Protein AF-A0A0N4XQH0-F1 (afdb_monomer_lite)

Foldseek 3Di:
DVVLVPADQPDKDKDKDPFFADPVGDQPCPDPRNHDIDIDIDGNNDDFFDAPPDDDPLQVQLQVCVVVVHQRDLPRPHAHRLRRDDPVCSVVSRVSNVVSNVNSLVVVCVVPVVDDPVVVVVPPPPDPPPPPD

Organism: Nippostrongylus brasiliensis (NCBI:txid27835)

Sequence (133 aa):
METASKLLPNELLVVMGDHGMTSTGDHGGDSDDETHAGILVYSPGQLLPSLPSELRQIDLVPTLSLLLGLPIPFSNLGVVIEALFPQKLVEQAIALNYEQVRRFANSYAAANPSFEISEIILHDTTVPAEQLA

InterPro domains:
  IPR017850 Alkaline-phosphatase-like, core domain superfamily [G3DSA:3.40.720.10] (3-101)
  IPR017850 Alkaline-phosphatase-like, core domain superfamily [SSF53649] (5-83)
  IPR039524 GPI ethanolamine phosphate transferase 3 [PTHR23071] (3-113)

Structure (mmCIF, N/CA/C/O backbone):
data_AF-A0A0N4XQH0-F1
#
_entry.id   AF-A0A0N4XQH0-F1
#
loop_
_atom_site.group_PDB
_atom_site.id
_atom_site.type_symbol
_atom_site.label_atom_id
_atom_site.label_alt_id
_atom_site.label_comp_id
_atom_site.label_asym_id
_atom_site.label_entity_id
_atom_site.label_seq_id
_atom_site.pdbx_PDB_ins_code
_atom_site.Cartn_x
_atom_site.Cartn_y
_atom_site.Cartn_z
_atom_site.occupancy
_atom_site.B_iso_or_equiv
_atom_site.auth_seq_id
_atom_site.auth_comp_id
_atom_site.auth_asym_id
_atom_site.auth_atom_id
_atom_site.pdbx_PDB_model_num
ATOM 1 N N . MET A 1 1 ? -24.248 7.188 4.638 1.00 54.72 1 MET A N 1
ATOM 2 C CA . MET A 1 1 ? -24.083 6.730 6.039 1.00 54.72 1 MET A CA 1
ATOM 3 C C . MET A 1 1 ? -24.459 5.265 6.241 1.00 54.72 1 MET A C 1
ATOM 5 O O . MET A 1 1 ? -23.807 4.621 7.047 1.00 54.72 1 MET A O 1
ATOM 9 N N . GLU A 1 2 ? -25.428 4.712 5.502 1.00 68.00 2 GLU A N 1
ATOM 10 C CA . GLU A 1 2 ? -25.878 3.317 5.673 1.00 68.00 2 GLU A CA 1
ATOM 11 C C . GLU A 1 2 ? -24.776 2.252 5.474 1.00 68.00 2 GLU A C 1
ATOM 13 O O . GLU A 1 2 ? -24.746 1.254 6.191 1.00 68.00 2 GLU A O 1
ATOM 18 N N . THR A 1 3 ? -23.834 2.473 4.550 1.00 68.56 3 THR A N 1
ATOM 19 C CA . THR A 1 3 ? -22.719 1.542 4.298 1.00 68.56 3 THR A CA 1
ATOM 20 C C . THR A 1 3 ? -21.746 1.470 5.475 1.00 68.56 3 THR A C 1
ATOM 22 O O . THR A 1 3 ? -21.373 0.380 5.889 1.00 68.56 3 THR A O 1
ATOM 25 N N . ALA A 1 4 ? -21.391 2.613 6.072 1.00 70.44 4 ALA A N 1
ATOM 26 C CA . ALA A 1 4 ? -20.469 2.657 7.208 1.00 70.44 4 ALA A CA 1
ATOM 27 C C . ALA A 1 4 ? -21.063 1.991 8.461 1.00 70.44 4 ALA A C 1
ATOM 29 O O . ALA A 1 4 ? -20.349 1.316 9.191 1.00 70.44 4 ALA A O 1
ATOM 30 N N . SER A 1 5 ? -22.380 2.110 8.674 1.00 75.75 5 SER A N 1
ATOM 31 C CA . SER A 1 5 ? -23.079 1.459 9.794 1.00 75.75 5 SER A CA 1
ATOM 32 C C . SER A 1 5 ? -23.220 -0.061 9.660 1.00 75.75 5 SER A C 1
ATOM 34 O O . SER A 1 5 ? -23.622 -0.710 10.620 1.00 75.75 5 SER A O 1
ATOM 36 N N . LYS A 1 6 ? -22.929 -0.626 8.481 1.00 88.81 6 LYS A N 1
ATOM 37 C CA . LYS A 1 6 ? -22.954 -2.077 8.239 1.00 88.81 6 LYS A CA 1
ATOM 38 C C . LYS A 1 6 ? -21.583 -2.736 8.408 1.00 88.81 6 LYS A C 1
ATOM 40 O O . LYS A 1 6 ? -21.531 -3.961 8.407 1.00 88.81 6 LYS A O 1
ATOM 45 N N . LEU A 1 7 ? -20.511 -1.952 8.549 1.00 91.12 7 LEU A N 1
ATOM 46 C CA . LEU A 1 7 ? -19.163 -2.484 8.721 1.00 91.12 7 LEU A CA 1
ATOM 47 C C . LEU A 1 7 ? -18.995 -3.118 10.104 1.00 91.12 7 LEU A C 1
ATOM 49 O O . LEU A 1 7 ? -19.411 -2.555 11.121 1.00 91.12 7 LEU A O 1
ATOM 53 N N . LEU A 1 8 ? -18.350 -4.279 10.142 1.00 93.44 8 LEU A N 1
ATOM 54 C CA . LEU A 1 8 ? -17.974 -4.950 11.380 1.00 93.44 8 LEU A CA 1
ATOM 55 C C . LEU A 1 8 ? -16.756 -4.258 12.024 1.00 93.44 8 LEU A C 1
ATOM 57 O O . LEU A 1 8 ? -15.953 -3.632 11.329 1.00 93.44 8 LEU A O 1
ATOM 61 N N . PRO A 1 9 ? -16.556 -4.384 13.351 1.00 91.56 9 PRO A N 1
ATOM 62 C CA . PRO A 1 9 ? -15.438 -3.737 14.043 1.00 91.56 9 PRO A CA 1
ATOM 63 C C . PRO A 1 9 ? -14.046 -4.098 13.501 1.00 91.56 9 PRO A C 1
ATOM 65 O O . PRO A 1 9 ? -13.117 -3.312 13.647 1.00 91.56 9 PRO A O 1
ATOM 68 N N . ASN A 1 10 ? -13.897 -5.276 12.894 1.00 89.06 10 ASN A N 1
ATOM 69 C CA . ASN A 1 10 ? -12.652 -5.788 12.322 1.00 89.06 10 ASN A CA 1
ATOM 70 C C . ASN A 1 10 ? -12.551 -5.601 10.798 1.00 89.06 10 ASN A C 1
ATOM 72 O O . ASN A 1 10 ? -11.683 -6.208 10.172 1.00 89.06 10 ASN A O 1
ATOM 76 N N . GLU A 1 11 ? -13.436 -4.810 10.194 1.00 90.50 11 GLU A N 1
ATOM 77 C CA . GLU A 1 11 ? -13.379 -4.487 8.771 1.00 90.50 11 GLU A CA 1
ATOM 78 C C . GLU A 1 11 ? -12.653 -3.160 8.527 1.00 90.50 11 GLU A C 1
ATOM 80 O O . GLU A 1 11 ? -12.673 -2.234 9.347 1.00 90.50 11 GLU A O 1
ATOM 85 N N . LEU A 1 12 ? -12.009 -3.081 7.363 1.00 87.75 12 LEU A N 1
ATOM 86 C CA . LEU A 1 12 ? -11.333 -1.898 6.851 1.00 87.75 12 LEU A CA 1
ATOM 87 C C . LEU A 1 12 ? -12.022 -1.476 5.553 1.00 87.75 12 LEU A C 1
ATOM 89 O O . LEU A 1 12 ? -12.081 -2.251 4.599 1.00 87.75 12 LEU A O 1
ATOM 93 N N . LEU A 1 13 ? -12.517 -0.243 5.510 1.00 90.31 13 LEU A N 1
ATOM 94 C CA . LEU A 1 13 ? -12.986 0.401 4.294 1.00 90.31 13 LEU A CA 1
ATOM 95 C C . LEU A 1 13 ? -11.875 1.294 3.747 1.00 90.31 13 LEU A C 1
ATOM 97 O O . LEU A 1 13 ? -11.406 2.201 4.434 1.00 90.31 13 LEU A O 1
ATOM 101 N N . VAL A 1 14 ? -11.509 1.060 2.491 1.00 89.31 14 VAL A N 1
ATOM 102 C CA . VAL A 1 14 ? -10.607 1.920 1.725 1.00 89.31 14 VAL A CA 1
ATOM 103 C C . VAL A 1 14 ? -11.381 2.449 0.525 1.00 89.31 14 VAL A C 1
ATOM 105 O O . VAL A 1 14 ? -11.924 1.670 -0.254 1.00 89.31 14 VAL A O 1
ATOM 108 N N . VAL A 1 15 ? -11.448 3.771 0.391 1.00 92.31 15 VAL A N 1
ATOM 109 C CA . VAL A 1 15 ? -11.980 4.457 -0.791 1.00 92.31 15 VAL A CA 1
ATOM 110 C C . VAL A 1 15 ? -10.856 5.310 -1.349 1.00 92.31 15 VAL A C 1
ATOM 112 O O . VAL A 1 15 ? -10.290 6.120 -0.622 1.00 92.31 15 VAL A O 1
ATOM 115 N N . MET A 1 16 ? -10.519 5.130 -2.619 1.00 93.81 16 MET A N 1
ATOM 116 C CA . MET A 1 16 ? -9.457 5.888 -3.272 1.00 93.81 16 MET A CA 1
ATOM 117 C C . MET A 1 16 ? -9.845 6.243 -4.702 1.00 93.81 16 MET A C 1
ATOM 119 O O . MET A 1 16 ? -10.622 5.514 -5.323 1.00 93.81 16 MET A O 1
ATOM 123 N N . GLY A 1 17 ? -9.306 7.353 -5.199 1.00 94.00 17 GLY A N 1
ATOM 124 C CA . GLY A 1 17 ? -9.278 7.641 -6.629 1.00 94.00 17 GLY A CA 1
ATOM 125 C C . GLY A 1 17 ? -8.151 6.873 -7.318 1.00 94.00 17 GLY A C 1
ATOM 126 O O . GLY A 1 17 ? -7.140 6.549 -6.696 1.00 94.00 17 GLY A O 1
ATOM 127 N N . ASP A 1 18 ? -8.340 6.581 -8.595 1.00 92.25 18 ASP A N 1
ATOM 128 C CA . ASP A 1 18 ? -7.328 6.026 -9.492 1.00 92.25 18 ASP A CA 1
ATOM 129 C C . ASP A 1 18 ? -6.394 7.113 -10.040 1.00 92.25 18 ASP A C 1
ATOM 131 O O . ASP A 1 18 ? -5.188 6.893 -10.130 1.00 92.25 18 ASP A O 1
ATOM 135 N N . HIS A 1 19 ? -6.917 8.302 -10.335 1.00 93.81 19 HIS A N 1
ATOM 136 C CA . HIS A 1 19 ? -6.132 9.475 -10.718 1.00 93.81 19 HIS A CA 1
ATOM 137 C C . HIS A 1 19 ? -6.819 10.790 -10.311 1.00 93.81 19 HIS A C 1
ATOM 139 O O . HIS A 1 19 ? -7.956 10.803 -9.828 1.00 93.81 19 HIS A O 1
ATOM 145 N N . GLY A 1 20 ? -6.091 11.896 -10.466 1.00 92.75 20 GLY A N 1
ATOM 146 C CA . GLY A 1 20 ? -6.611 13.250 -10.313 1.00 92.75 20 GLY A CA 1
ATOM 147 C C . GLY A 1 20 ? -7.257 13.771 -11.599 1.00 92.75 20 GLY A C 1
ATOM 148 O O . GLY A 1 20 ? -7.338 13.073 -12.610 1.00 92.75 20 GLY A O 1
ATOM 149 N N . MET A 1 21 ? -7.744 15.006 -11.570 1.00 95.06 21 MET A N 1
ATOM 150 C CA . MET A 1 21 ? -8.277 15.694 -12.741 1.00 95.06 21 MET A CA 1
ATOM 151 C C . MET A 1 21 ? -8.206 17.208 -12.529 1.00 95.06 21 MET A C 1
ATOM 153 O O . MET A 1 21 ? -8.569 17.707 -11.461 1.00 95.06 21 MET A O 1
ATOM 157 N N . THR A 1 22 ? -7.814 17.957 -13.558 1.00 93.88 22 THR A N 1
ATOM 158 C CA . THR A 1 22 ? -7.860 19.424 -13.518 1.00 93.88 22 THR A CA 1
ATOM 159 C C . THR A 1 22 ? -9.297 19.936 -13.405 1.00 93.88 22 THR A C 1
ATOM 161 O O . THR A 1 22 ? -10.267 19.260 -13.760 1.00 93.88 22 THR A O 1
ATOM 164 N N . SER A 1 23 ? -9.460 21.195 -12.986 1.00 92.81 23 SER A N 1
ATOM 165 C 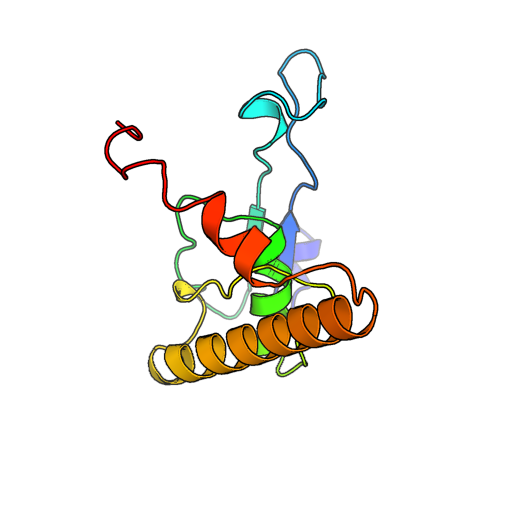CA . SER A 1 23 ? -10.783 21.845 -12.922 1.00 92.81 23 SER A CA 1
ATOM 166 C C . SER A 1 23 ? -11.536 21.895 -14.263 1.00 92.81 23 SER A C 1
ATOM 168 O O . SER A 1 23 ? -12.762 22.013 -14.272 1.00 92.81 23 SER A O 1
ATOM 170 N N . THR A 1 24 ? -10.827 21.784 -15.392 1.00 94.31 24 THR A N 1
ATOM 171 C CA . THR A 1 24 ? -11.410 21.739 -16.741 1.00 94.31 24 THR A CA 1
ATOM 172 C C . THR A 1 24 ? -11.673 20.322 -17.250 1.00 94.31 24 THR A C 1
ATOM 174 O O . THR A 1 24 ? -12.236 20.176 -18.333 1.00 94.31 24 THR A O 1
ATOM 177 N N . GLY A 1 25 ? -11.312 19.290 -16.483 1.00 91.00 25 GLY A N 1
ATOM 178 C CA . GLY A 1 25 ? -11.583 17.890 -16.810 1.00 91.00 25 GLY A CA 1
ATOM 179 C C . GLY A 1 25 ? -10.412 17.113 -17.422 1.00 91.00 25 GLY A C 1
ATOM 180 O O . GLY A 1 25 ? -10.602 15.974 -17.851 1.00 91.00 25 GLY A O 1
ATOM 181 N N . ASP A 1 26 ? -9.224 17.712 -17.495 1.00 92.38 26 ASP A N 1
ATOM 182 C CA . ASP A 1 26 ? -8.029 17.050 -18.035 1.00 92.38 26 ASP A CA 1
ATOM 183 C C . ASP A 1 26 ? -7.422 16.073 -17.021 1.00 92.38 26 ASP A C 1
ATOM 185 O O . ASP A 1 26 ? -7.566 16.283 -15.818 1.00 92.38 26 ASP A O 1
ATOM 189 N N . HIS A 1 27 ? -6.808 14.998 -17.504 1.00 88.62 27 HIS A N 1
ATOM 190 C CA . HIS A 1 27 ? -6.259 13.904 -16.690 1.00 88.62 27 HIS A CA 1
ATOM 191 C C . HIS A 1 27 ? -5.127 13.162 -17.425 1.00 88.62 27 HIS A C 1
ATOM 193 O O . HIS A 1 27 ? -4.993 11.942 -17.327 1.00 88.62 27 HIS A O 1
ATOM 199 N N . GLY A 1 28 ? -4.319 13.899 -18.191 1.00 90.50 28 GLY A N 1
ATOM 200 C CA . GLY A 1 28 ? -3.147 13.398 -18.912 1.00 90.50 28 GLY A CA 1
ATOM 201 C C . GLY A 1 28 ? -1.974 13.015 -18.004 1.00 90.50 28 GLY A C 1
ATOM 202 O O . GLY A 1 28 ? -1.093 12.275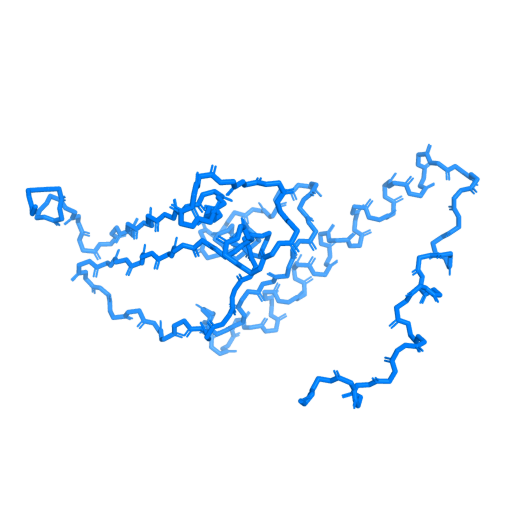 -18.438 1.00 90.50 28 GLY A O 1
ATOM 203 N N . GLY A 1 29 ? -1.997 13.456 -16.741 1.00 87.25 29 GLY A N 1
ATOM 204 C CA . GLY A 1 29 ? -0.997 13.111 -15.725 1.00 87.25 29 GLY A CA 1
ATOM 205 C C . GLY A 1 29 ? 0.225 14.031 -15.702 1.00 87.25 29 GLY A C 1
ATOM 206 O O . GLY A 1 29 ? 1.236 13.666 -15.108 1.00 87.25 29 GLY A O 1
ATOM 207 N N . ASP A 1 30 ? 0.135 15.206 -16.328 1.00 88.00 30 ASP A N 1
ATOM 208 C CA . ASP A 1 30 ? 1.249 16.154 -16.438 1.00 88.00 30 ASP A CA 1
ATOM 209 C C . ASP A 1 30 ? 1.319 17.125 -15.247 1.00 88.00 30 ASP A C 1
ATOM 211 O O . ASP A 1 30 ? 2.366 17.726 -14.998 1.00 88.00 30 ASP A O 1
ATOM 215 N N . SER A 1 31 ? 0.224 17.290 -14.501 1.00 91.19 31 SER A N 1
ATOM 216 C CA . SER A 1 31 ? 0.137 18.208 -13.362 1.00 91.19 31 SER A CA 1
ATOM 217 C C . SER A 1 31 ? -0.198 17.517 -12.037 1.00 91.19 31 SER A C 1
ATOM 219 O O . SER A 1 31 ? -0.696 16.387 -11.993 1.00 91.19 31 SER A O 1
ATOM 221 N N . ASP A 1 32 ? 0.043 18.225 -10.931 1.00 90.69 32 ASP A N 1
ATOM 222 C CA . ASP A 1 32 ? -0.313 17.762 -9.585 1.00 90.69 32 ASP A CA 1
ATOM 223 C C . ASP A 1 32 ? -1.810 17.463 -9.470 1.00 90.69 32 ASP A C 1
ATOM 225 O O . ASP A 1 32 ? -2.177 16.419 -8.936 1.00 90.69 32 ASP A O 1
ATOM 229 N N . ASP A 1 33 ? -2.662 18.321 -10.041 1.00 90.62 33 ASP A N 1
ATOM 230 C CA . ASP A 1 33 ? -4.118 18.137 -10.062 1.00 90.62 33 ASP A CA 1
ATOM 231 C C . ASP A 1 33 ? -4.532 16.834 -10.765 1.00 90.62 33 ASP A C 1
ATOM 233 O O . ASP A 1 33 ? -5.565 16.265 -10.427 1.00 90.62 33 ASP A O 1
ATOM 237 N N . GLU A 1 34 ? -3.746 16.353 -11.733 1.00 91.94 34 GLU A N 1
ATOM 238 C CA . GLU A 1 34 ? -4.022 15.145 -12.525 1.00 91.94 34 GLU A CA 1
ATOM 239 C C . GLU A 1 34 ? -3.413 13.875 -11.920 1.00 91.94 34 GLU A C 1
ATOM 241 O O . GLU A 1 34 ? -3.919 12.774 -12.137 1.00 91.94 34 GLU A O 1
ATOM 246 N N . THR A 1 35 ? -2.336 14.011 -11.149 1.00 91.44 35 THR A N 1
ATOM 247 C CA . THR A 1 35 ? -1.608 12.883 -10.548 1.00 91.44 35 THR A CA 1
ATOM 248 C C . THR A 1 35 ? -2.020 12.611 -9.101 1.00 91.44 35 THR A C 1
ATOM 250 O O . THR A 1 35 ? -1.950 11.464 -8.648 1.00 91.44 35 THR A O 1
ATOM 253 N N . HIS A 1 36 ? -2.509 13.621 -8.377 1.00 93.06 36 HIS A N 1
ATOM 254 C CA . HIS A 1 36 ? -2.979 13.469 -7.005 1.00 93.06 36 HIS A CA 1
ATOM 255 C C . HIS A 1 36 ? -4.429 12.994 -6.959 1.00 93.06 36 HIS A C 1
ATOM 257 O O . HIS A 1 36 ? -5.349 13.633 -7.465 1.00 93.06 36 HIS A O 1
ATOM 263 N N . ALA A 1 37 ? -4.640 11.883 -6.260 1.00 93.25 37 ALA A N 1
ATOM 264 C CA . ALA A 1 37 ? -5.957 11.332 -5.989 1.00 93.25 37 ALA A CA 1
ATOM 265 C C . ALA A 1 37 ? -6.227 11.296 -4.481 1.00 93.25 37 ALA A C 1
ATOM 267 O O . ALA A 1 37 ? -5.320 11.154 -3.659 1.00 93.25 37 ALA A O 1
ATOM 268 N N . GLY A 1 38 ? -7.501 11.403 -4.107 1.00 91.56 38 GLY A N 1
ATOM 269 C CA . GLY A 1 38 ? -7.917 11.299 -2.712 1.00 91.56 38 GLY A CA 1
ATOM 270 C C . GLY A 1 38 ? -7.898 9.856 -2.206 1.00 91.56 38 GLY A C 1
ATOM 271 O O . GLY A 1 38 ? -8.228 8.926 -2.944 1.00 91.56 38 GLY A O 1
ATOM 272 N N . ILE A 1 39 ? -7.591 9.683 -0.919 1.00 91.81 39 ILE A N 1
ATOM 273 C CA . ILE A 1 39 ? -7.747 8.422 -0.190 1.00 91.81 39 ILE A CA 1
ATOM 274 C C . ILE A 1 39 ? -8.492 8.656 1.128 1.00 91.81 39 ILE A C 1
ATOM 276 O O . ILE A 1 39 ? -8.230 9.608 1.861 1.00 91.81 39 ILE A O 1
ATOM 280 N N . LEU A 1 40 ? -9.424 7.761 1.437 1.00 90.44 40 LEU A N 1
ATOM 281 C CA . LEU A 1 40 ? -10.141 7.677 2.700 1.00 90.44 40 LEU A CA 1
ATOM 282 C C . LEU A 1 40 ? -9.988 6.260 3.243 1.00 90.44 40 LEU A C 1
ATOM 284 O O . LEU A 1 40 ? -10.341 5.285 2.577 1.00 90.44 40 LEU A O 1
ATOM 288 N N . VAL A 1 41 ? -9.513 6.159 4.480 1.00 88.88 41 VAL A N 1
ATOM 289 C CA . VAL A 1 41 ? -9.379 4.889 5.191 1.00 88.88 41 VAL A CA 1
ATOM 290 C C . VAL A 1 41 ? -10.191 4.958 6.476 1.00 88.88 41 VAL A C 1
ATOM 292 O O . VAL A 1 41 ? -10.084 5.917 7.240 1.00 88.88 41 VAL A O 1
ATOM 295 N N . TYR A 1 42 ? -11.028 3.952 6.705 1.00 89.06 42 TYR A N 1
ATOM 296 C CA . TYR A 1 42 ? -11.934 3.912 7.844 1.00 89.06 42 TYR A CA 1
ATOM 297 C C . TYR A 1 42 ? -12.061 2.498 8.407 1.00 89.06 42 TYR A C 1
ATOM 299 O O . TYR A 1 42 ? -12.224 1.536 7.661 1.00 89.06 42 TYR A O 1
ATOM 307 N N . SER A 1 43 ? -12.045 2.380 9.734 1.00 90.19 43 SER A N 1
ATOM 308 C CA . SER A 1 43 ? -12.406 1.153 10.443 1.00 90.19 43 SER A CA 1
ATOM 309 C C . SER A 1 43 ? -13.278 1.501 11.656 1.00 90.19 43 SER A C 1
ATOM 311 O O . SER A 1 43 ? -12.913 2.405 12.411 1.00 90.19 43 SER A O 1
ATOM 313 N N . PRO A 1 44 ? -14.422 0.824 11.879 1.00 90.38 44 PRO A N 1
ATOM 314 C CA . PRO A 1 44 ? -15.294 1.129 13.015 1.00 90.38 44 PRO A CA 1
ATOM 315 C C . PRO A 1 44 ? -14.691 0.773 14.377 1.00 90.38 44 PRO A C 1
ATOM 317 O O . PRO A 1 44 ? -14.976 1.442 15.368 1.00 90.38 44 PRO A O 1
ATOM 320 N N . GLY A 1 45 ? -13.908 -0.309 14.450 1.00 87.94 45 GLY A N 1
ATOM 321 C CA . GLY A 1 45 ? -13.411 -0.866 15.711 1.00 87.94 45 GLY A CA 1
ATOM 322 C C . GLY A 1 45 ? -11.954 -0.546 16.021 1.00 87.94 45 GLY A C 1
ATOM 323 O O . GLY A 1 45 ? -11.465 -0.951 17.076 1.00 87.94 45 GLY A O 1
ATOM 324 N N . GLN A 1 46 ? -11.256 0.160 15.130 1.00 86.12 46 GLN A N 1
ATOM 325 C CA . GLN A 1 46 ? -9.826 0.396 15.260 1.00 86.12 46 GLN A CA 1
ATOM 326 C C . GLN A 1 46 ? -9.465 1.844 14.945 1.00 86.12 46 GLN A C 1
ATOM 328 O O . GLN A 1 46 ? -9.802 2.375 13.888 1.00 86.12 46 GLN A O 1
ATOM 333 N N . LEU A 1 47 ? -8.737 2.477 15.867 1.00 86.50 47 LEU A N 1
ATOM 334 C CA . LEU A 1 47 ? -8.094 3.752 15.591 1.00 86.50 47 LEU A CA 1
ATOM 335 C C . LEU A 1 47 ? -6.906 3.488 14.667 1.00 86.50 47 LEU A C 1
ATOM 337 O O . LEU A 1 47 ? -5.968 2.778 15.039 1.00 86.50 47 LEU A O 1
ATOM 341 N N . LEU A 1 48 ? -6.975 4.035 13.460 1.00 84.56 48 LEU A N 1
ATOM 342 C CA . LEU A 1 48 ? -5.911 3.904 12.479 1.00 84.56 48 LEU A CA 1
ATOM 343 C C . LEU A 1 48 ? -4.788 4.906 12.784 1.00 84.56 48 LEU A C 1
ATOM 345 O O . LEU A 1 48 ? -5.075 6.015 13.246 1.00 84.56 48 LEU A O 1
ATOM 349 N N . PRO A 1 49 ? -3.517 4.538 12.545 1.00 84.81 49 PRO A N 1
ATOM 350 C CA . PRO A 1 49 ? -2.421 5.496 12.591 1.00 84.81 49 PRO A CA 1
ATOM 351 C C . PRO A 1 49 ? -2.636 6.599 11.547 1.00 84.81 49 PRO A C 1
ATOM 353 O O . PRO A 1 49 ? -3.276 6.383 10.515 1.00 84.81 49 PRO A O 1
ATOM 356 N N . SER A 1 50 ? -2.085 7.783 11.814 1.00 84.56 50 SER A N 1
ATOM 357 C CA . SER A 1 50 ? -2.097 8.872 10.841 1.00 84.56 50 SER A CA 1
ATOM 358 C C . SER A 1 50 ? -1.360 8.446 9.578 1.00 84.56 50 SER A C 1
ATOM 360 O O . SER A 1 50 ? -0.228 7.963 9.645 1.00 84.56 50 SER A O 1
ATOM 362 N N . LEU A 1 51 ? -2.003 8.649 8.430 1.00 84.44 51 LEU A N 1
ATOM 363 C CA . LEU A 1 51 ? -1.340 8.480 7.148 1.00 84.44 51 LEU A CA 1
ATOM 364 C C . LEU A 1 51 ? -0.288 9.588 6.953 1.00 84.44 51 LEU A C 1
ATOM 366 O O . LEU A 1 51 ? -0.494 10.708 7.431 1.00 84.44 51 LEU A O 1
ATOM 370 N N . PRO A 1 52 ? 0.825 9.289 6.262 1.00 86.50 52 PRO A N 1
ATOM 371 C CA . PRO A 1 52 ? 1.738 10.305 5.748 1.00 86.50 52 PRO A CA 1
ATOM 372 C C . PRO A 1 52 ? 1.004 11.361 4.910 1.00 86.50 52 PRO A C 1
ATOM 374 O O . PRO A 1 52 ? -0.063 11.088 4.359 1.00 86.50 52 PRO A O 1
ATOM 377 N N . SER A 1 53 ? 1.590 12.556 4.791 1.00 85.19 53 SER A N 1
ATOM 378 C CA . SER A 1 53 ? 1.037 13.641 3.964 1.00 85.19 53 SER A CA 1
ATOM 379 C C . SER A 1 53 ? 0.959 13.275 2.484 1.00 85.19 53 SER A C 1
ATOM 381 O O . SER A 1 53 ? 0.062 13.740 1.791 1.00 85.19 53 SER A O 1
ATOM 383 N N . GLU A 1 54 ? 1.874 12.423 2.023 1.00 86.00 54 GLU A N 1
ATOM 384 C CA . GLU A 1 54 ? 1.955 11.957 0.645 1.00 86.00 54 GLU A CA 1
ATOM 385 C C . GLU A 1 54 ? 2.120 10.441 0.616 1.00 86.00 54 GLU A C 1
ATOM 387 O O . GLU A 1 54 ? 2.867 9.853 1.401 1.00 86.00 54 GLU A O 1
ATOM 392 N N . LEU A 1 55 ? 1.394 9.804 -0.297 1.00 91.56 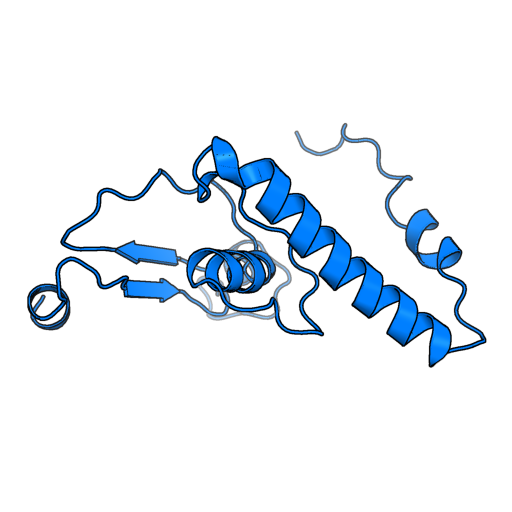55 LEU A N 1
ATOM 393 C CA . LEU A 1 55 ? 1.390 8.363 -0.500 1.00 91.56 55 LEU A CA 1
ATOM 394 C C . LEU A 1 55 ? 1.386 8.079 -1.994 1.00 91.56 55 LEU A C 1
ATOM 396 O O . LEU A 1 55 ? 0.607 8.670 -2.739 1.00 91.56 55 LEU A O 1
ATOM 400 N N . ARG A 1 56 ? 2.197 7.116 -2.430 1.00 93.94 56 ARG A N 1
ATOM 401 C CA . ARG A 1 56 ? 2.153 6.639 -3.813 1.00 93.94 56 ARG A CA 1
ATOM 402 C C . ARG A 1 56 ? 1.205 5.453 -3.896 1.00 93.94 56 ARG A C 1
ATOM 404 O O . ARG A 1 56 ? 1.299 4.520 -3.101 1.00 93.94 56 ARG A O 1
ATOM 411 N N . GLN A 1 57 ? 0.322 5.434 -4.891 1.00 94.06 57 GLN A N 1
ATOM 412 C CA . GLN A 1 57 ? -0.651 4.344 -5.042 1.00 94.06 57 GLN A CA 1
ATOM 413 C C . GLN A 1 57 ? 0.016 2.964 -5.183 1.00 94.06 57 GLN A C 1
ATOM 415 O O . GLN A 1 57 ? -0.505 1.966 -4.684 1.00 94.06 57 GLN A O 1
ATOM 420 N N . ILE A 1 58 ? 1.203 2.905 -5.800 1.00 96.19 58 ILE A N 1
ATOM 421 C CA . ILE A 1 58 ? 1.971 1.663 -5.968 1.00 96.19 58 ILE A CA 1
ATOM 422 C C . ILE A 1 58 ? 2.376 1.016 -4.629 1.00 96.19 58 ILE A C 1
ATOM 424 O O . ILE A 1 58 ? 2.501 -0.210 -4.561 1.00 96.19 58 ILE A O 1
ATOM 428 N N . ASP A 1 59 ? 2.502 1.819 -3.568 1.00 96.69 59 ASP A N 1
ATOM 429 C CA . ASP A 1 59 ? 2.915 1.405 -2.220 1.00 96.69 59 ASP A CA 1
ATOM 430 C C . ASP A 1 59 ? 1.750 0.799 -1.407 1.00 96.69 59 ASP A C 1
ATOM 432 O O . ASP A 1 59 ? 1.961 0.112 -0.400 1.00 96.69 59 ASP A O 1
ATOM 436 N N . LEU A 1 60 ? 0.499 0.970 -1.858 1.00 94.56 60 LEU A N 1
ATOM 437 C CA . LEU A 1 60 ? -0.680 0.410 -1.185 1.00 94.56 60 LEU A CA 1
ATOM 438 C C . LEU A 1 60 ? -0.701 -1.118 -1.245 1.00 94.56 60 LEU A C 1
ATOM 440 O O . LEU A 1 60 ? -0.957 -1.783 -0.243 1.00 94.56 60 LEU A O 1
ATOM 444 N N . VAL A 1 61 ? -0.407 -1.690 -2.411 1.00 96.69 61 VAL A N 1
ATOM 445 C CA . VAL A 1 61 ? -0.445 -3.141 -2.634 1.00 96.69 61 VAL A CA 1
ATOM 446 C C . VAL A 1 61 ? 0.535 -3.917 -1.739 1.00 96.69 61 VAL A C 1
ATOM 448 O O . VAL A 1 61 ? 0.078 -4.856 -1.078 1.00 96.69 61 VAL A O 1
ATOM 451 N N . PRO A 1 62 ? 1.843 -3.593 -1.661 1.00 98.19 62 PRO A N 1
ATOM 452 C CA . PRO A 1 62 ? 2.764 -4.334 -0.802 1.00 98.19 62 PRO A CA 1
ATOM 453 C C . PRO A 1 62 ? 2.408 -4.148 0.676 1.00 98.19 62 PRO A C 1
ATOM 455 O O . PRO A 1 62 ? 2.460 -5.109 1.444 1.00 98.19 62 PRO A O 1
ATOM 458 N N . THR A 1 63 ? 1.943 -2.955 1.058 1.00 95.69 63 THR A N 1
ATOM 459 C CA . THR A 1 63 ? 1.510 -2.655 2.427 1.00 95.69 63 THR A CA 1
ATOM 460 C C . THR A 1 63 ? 0.301 -3.487 2.851 1.00 95.69 63 THR A C 1
ATOM 462 O O . THR A 1 63 ? 0.363 -4.203 3.850 1.00 95.69 63 THR A O 1
ATOM 465 N N . LEU A 1 64 ? -0.788 -3.449 2.076 1.00 94.50 64 LEU A N 1
ATOM 466 C CA . LEU A 1 64 ? -2.007 -4.199 2.383 1.00 94.50 64 LEU A CA 1
ATOM 467 C C . LEU A 1 64 ? -1.772 -5.709 2.331 1.00 94.50 64 LEU A C 1
ATOM 469 O O . LEU A 1 64 ? -2.301 -6.429 3.174 1.00 94.50 64 LEU A O 1
ATOM 473 N N . SER A 1 65 ? -0.947 -6.190 1.394 1.00 97.44 65 SER A N 1
ATOM 474 C CA . SER A 1 65 ? -0.605 -7.614 1.307 1.00 97.44 65 SER A CA 1
ATOM 475 C C . SER A 1 65 ? -0.000 -8.104 2.620 1.00 97.44 65 SER A C 1
ATOM 477 O O . SER A 1 65 ? -0.517 -9.044 3.220 1.00 97.44 65 SER A O 1
ATOM 479 N N . LEU A 1 66 ? 1.037 -7.427 3.121 1.00 97.38 66 LEU A N 1
ATOM 480 C CA . LEU A 1 66 ? 1.705 -7.851 4.349 1.00 97.38 66 LEU A CA 1
ATOM 481 C C . LEU A 1 66 ? 0.838 -7.659 5.601 1.00 97.38 66 LEU A C 1
ATOM 483 O O . LEU A 1 66 ? 0.863 -8.522 6.477 1.00 97.38 66 LEU A O 1
ATOM 487 N N . LEU A 1 67 ? 0.035 -6.590 5.682 1.00 92.56 67 LEU A N 1
ATOM 488 C CA . LEU A 1 67 ? -0.913 -6.391 6.790 1.00 92.56 67 LEU A CA 1
ATOM 489 C C . LEU A 1 67 ? -1.987 -7.491 6.849 1.00 92.56 67 LEU A C 1
ATOM 491 O O . LEU A 1 67 ? -2.422 -7.865 7.936 1.00 92.56 67 LEU A O 1
ATOM 495 N N . LEU A 1 68 ? -2.375 -8.043 5.696 1.00 92.75 68 LEU A N 1
ATOM 496 C CA . LEU A 1 68 ? -3.302 -9.174 5.587 1.00 92.75 68 LEU A CA 1
ATOM 497 C C . LEU A 1 68 ? -2.611 -10.545 5.714 1.00 92.75 68 LEU A C 1
ATOM 499 O O . LEU A 1 68 ? -3.282 -11.574 5.642 1.00 92.75 68 LEU A O 1
ATOM 503 N N . GLY A 1 69 ? -1.285 -10.589 5.889 1.00 95.62 69 GLY A N 1
ATOM 504 C CA . GLY A 1 69 ? -0.519 -11.838 5.927 1.00 95.62 69 GLY A CA 1
ATOM 505 C C . GLY A 1 69 ? -0.430 -12.554 4.573 1.00 95.62 69 GLY A C 1
ATOM 506 O O . GLY A 1 69 ? -0.214 -13.764 4.523 1.00 95.62 69 GLY A O 1
ATOM 507 N N . LEU A 1 70 ? -0.611 -11.821 3.475 1.00 97.88 70 LEU A N 1
ATOM 508 C CA . LEU A 1 70 ? -0.541 -12.306 2.102 1.00 97.88 70 LEU A CA 1
ATOM 509 C C . LEU A 1 70 ? 0.832 -12.001 1.477 1.00 97.88 70 LEU A C 1
ATOM 511 O O . LEU A 1 70 ? 1.471 -11.002 1.818 1.00 97.88 70 LEU A O 1
ATOM 515 N N . PRO A 1 71 ? 1.304 -12.829 0.529 1.00 97.88 71 PRO A N 1
ATOM 516 C CA . PRO A 1 71 ? 2.510 -12.516 -0.225 1.00 97.88 71 PRO A CA 1
ATOM 517 C C . PRO A 1 71 ? 2.292 -11.285 -1.114 1.00 97.88 71 PRO A C 1
ATOM 519 O O . PRO A 1 71 ? 1.240 -11.136 -1.734 1.00 97.88 71 PRO A O 1
ATOM 522 N N . ILE A 1 72 ? 3.321 -10.445 -1.240 1.00 98.62 72 ILE A N 1
ATOM 523 C CA . ILE A 1 72 ? 3.305 -9.303 -2.162 1.00 98.62 72 ILE A CA 1
ATOM 524 C C . ILE A 1 72 ? 3.215 -9.825 -3.613 1.00 98.62 72 ILE A C 1
ATOM 526 O O . ILE A 1 72 ? 4.016 -10.697 -3.993 1.00 98.62 72 ILE A O 1
ATOM 530 N N . PRO A 1 73 ? 2.277 -9.312 -4.439 1.00 98.25 73 PRO A N 1
ATOM 531 C CA . PRO A 1 73 ? 2.159 -9.668 -5.849 1.00 98.25 73 PRO A CA 1
ATOM 532 C C . PRO A 1 73 ? 3.479 -9.510 -6.602 1.00 98.25 73 PRO A C 1
ATOM 534 O O . PRO A 1 73 ? 4.192 -8.526 -6.432 1.00 98.25 73 PRO A O 1
ATOM 537 N N . PHE A 1 74 ? 3.796 -10.482 -7.459 1.00 96.38 74 PHE A N 1
ATOM 538 C CA . PHE A 1 74 ? 5.117 -10.598 -8.084 1.00 96.38 74 PHE A CA 1
ATOM 539 C C . PHE A 1 74 ? 5.577 -9.328 -8.814 1.00 96.38 74 PHE A C 1
ATOM 541 O O . PHE A 1 74 ? 6.734 -8.953 -8.657 1.00 96.38 74 PHE A O 1
ATOM 548 N N . SER A 1 75 ? 4.687 -8.678 -9.566 1.00 95.62 75 SER A N 1
ATOM 549 C CA . SER A 1 75 ? 5.011 -7.513 -10.401 1.00 95.62 75 SER A CA 1
ATOM 550 C C . SER A 1 75 ? 4.889 -6.164 -9.689 1.00 95.62 75 SER A C 1
ATOM 552 O O . SER A 1 75 ? 5.014 -5.131 -10.338 1.00 95.62 75 SER A O 1
ATOM 554 N N . ASN A 1 76 ? 4.593 -6.138 -8.387 1.00 97.44 76 ASN A N 1
ATOM 555 C CA . ASN A 1 76 ? 4.554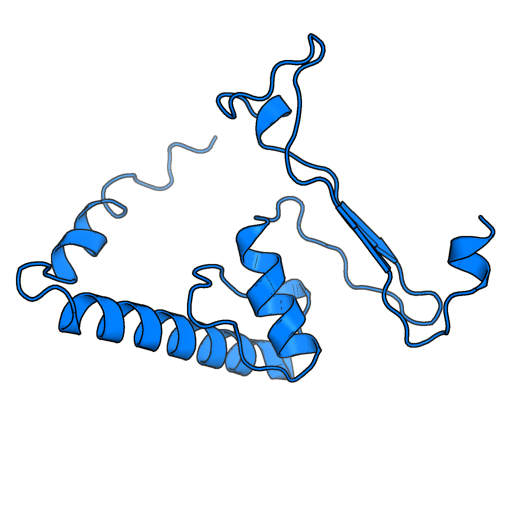 -4.875 -7.662 1.00 97.44 76 ASN A CA 1
ATOM 556 C C . ASN A 1 76 ? 5.985 -4.356 -7.419 1.00 97.44 76 ASN A C 1
ATOM 558 O O . ASN A 1 76 ? 6.873 -5.130 -7.083 1.00 97.44 76 ASN A O 1
ATOM 562 N N . LEU A 1 77 ? 6.210 -3.057 -7.603 1.00 96.75 77 LEU A N 1
ATOM 563 C CA . LEU A 1 77 ? 7.508 -2.400 -7.375 1.00 96.75 77 LEU A CA 1
ATOM 564 C C . LEU A 1 77 ? 7.435 -1.314 -6.296 1.00 96.75 77 LEU A C 1
ATOM 566 O O . LEU A 1 77 ? 8.373 -0.540 -6.127 1.00 96.75 77 LEU A O 1
ATOM 570 N N . GLY A 1 78 ? 6.303 -1.232 -5.598 1.00 97.31 78 GLY A N 1
ATOM 571 C CA . GLY A 1 78 ? 6.116 -0.291 -4.509 1.00 97.31 78 GLY A CA 1
ATOM 572 C C . GLY A 1 78 ? 6.893 -0.711 -3.271 1.00 97.31 78 GLY A C 1
ATOM 573 O O . GLY A 1 78 ? 7.346 -1.854 -3.136 1.00 97.31 78 GLY A O 1
ATOM 574 N N . VAL A 1 79 ? 6.996 0.226 -2.341 1.00 96.94 79 VAL A N 1
ATOM 575 C CA . VAL A 1 79 ? 7.564 -0.003 -1.016 1.00 96.94 79 VAL A CA 1
ATOM 576 C C . VAL A 1 79 ? 6.475 -0.067 0.042 1.00 96.94 79 VAL A C 1
ATOM 578 O O . VAL A 1 79 ? 5.355 0.399 -0.159 1.00 96.94 79 VAL A O 1
ATOM 581 N N . VAL A 1 80 ? 6.778 -0.683 1.178 1.00 97.19 80 VAL A N 1
ATOM 582 C CA . VAL A 1 80 ? 5.850 -0.699 2.313 1.00 97.19 80 VAL A CA 1
ATOM 583 C C . VAL A 1 80 ? 5.735 0.688 2.948 1.00 97.19 80 VAL A C 1
ATOM 585 O O . VAL A 1 80 ? 6.730 1.374 3.157 1.00 97.19 80 VAL A O 1
ATOM 588 N N . ILE A 1 81 ? 4.518 1.087 3.318 1.00 95.06 81 ILE A N 1
ATOM 589 C CA . ILE A 1 81 ? 4.263 2.311 4.082 1.00 95.06 81 ILE A CA 1
ATOM 590 C C . ILE A 1 81 ? 4.535 1.995 5.553 1.00 95.06 81 ILE A C 1
ATOM 592 O O . ILE A 1 81 ? 3.658 1.529 6.282 1.00 95.06 81 ILE A O 1
ATOM 596 N N . GLU A 1 82 ? 5.772 2.221 5.986 1.00 94.25 82 GLU A N 1
ATOM 597 C CA . GLU A 1 82 ? 6.287 1.812 7.301 1.00 94.25 82 GLU A CA 1
ATOM 598 C C . GLU A 1 82 ? 5.422 2.287 8.476 1.00 94.25 82 GLU A C 1
ATOM 600 O O . GLU A 1 82 ? 5.190 1.530 9.417 1.00 94.25 82 GLU A O 1
ATOM 605 N N . ALA A 1 83 ? 4.876 3.505 8.387 1.00 90.88 83 ALA A N 1
ATOM 606 C CA . ALA A 1 83 ? 4.017 4.106 9.410 1.00 90.88 83 ALA A CA 1
ATOM 607 C C . ALA A 1 83 ? 2.742 3.293 9.717 1.00 90.88 83 ALA A C 1
ATOM 609 O O . ALA A 1 83 ? 2.137 3.474 10.774 1.00 90.88 83 ALA A O 1
ATOM 610 N N . LEU A 1 84 ? 2.329 2.399 8.811 1.00 90.25 84 LEU A N 1
ATOM 611 C CA . LEU A 1 84 ? 1.166 1.531 8.995 1.00 90.25 84 LEU A CA 1
ATOM 612 C C . LEU A 1 84 ? 1.489 0.219 9.720 1.00 90.25 84 LEU A C 1
ATOM 614 O O . LEU A 1 84 ? 0.571 -0.487 10.141 1.00 90.25 84 LEU A O 1
ATOM 618 N N . PHE A 1 85 ? 2.768 -0.115 9.898 1.00 91.81 85 PHE A N 1
ATOM 619 C CA . PHE A 1 85 ? 3.181 -1.334 10.582 1.00 91.81 85 PHE A CA 1
ATOM 620 C C . PHE A 1 85 ? 3.434 -1.080 12.073 1.00 91.81 85 PHE A C 1
ATOM 622 O O . PHE A 1 85 ? 3.994 -0.051 12.457 1.00 91.81 85 PHE A O 1
ATOM 629 N N . PRO A 1 86 ? 3.096 -2.039 12.955 1.00 91.44 86 PRO A N 1
ATOM 630 C CA . PRO A 1 86 ? 3.569 -2.009 14.332 1.00 91.44 86 PRO A CA 1
ATOM 631 C C . PRO A 1 86 ? 5.097 -1.939 14.357 1.00 91.44 86 PRO A C 1
ATOM 633 O O . PRO A 1 86 ? 5.741 -2.708 13.650 1.00 91.44 86 PRO A O 1
ATOM 636 N N . GLN A 1 87 ? 5.680 -1.106 15.225 1.00 92.56 87 GLN A N 1
ATOM 637 C CA . GLN A 1 87 ? 7.132 -0.861 15.273 1.00 92.56 87 GLN A CA 1
ATOM 638 C C . GLN A 1 87 ? 7.979 -2.148 15.262 1.00 92.56 87 GLN A C 1
ATOM 640 O O . GLN A 1 87 ? 8.978 -2.235 14.560 1.00 92.56 87 GLN A O 1
ATOM 645 N N . LYS A 1 88 ? 7.538 -3.188 15.980 1.00 96.31 88 LYS A N 1
ATOM 646 C CA . LYS A 1 88 ? 8.212 -4.498 16.048 1.00 96.31 88 LYS A CA 1
ATOM 647 C C . LYS A 1 88 ? 8.208 -5.309 14.739 1.00 96.31 88 LYS A C 1
ATOM 649 O O . LYS A 1 88 ? 8.877 -6.332 14.677 1.00 96.31 88 LYS A O 1
ATOM 654 N N . LEU A 1 89 ? 7.395 -4.927 13.753 1.00 96.50 89 LEU A N 1
ATOM 655 C CA . LEU A 1 89 ? 7.229 -5.615 12.467 1.00 96.50 89 LEU A CA 1
ATOM 656 C C . LEU A 1 89 ? 7.784 -4.813 11.283 1.00 96.50 89 LEU A C 1
ATOM 658 O O . LEU A 1 89 ? 7.853 -5.365 10.190 1.00 96.50 89 LEU A O 1
ATOM 662 N N . VAL A 1 90 ? 8.180 -3.550 11.475 1.00 96.62 90 VAL A N 1
ATOM 663 C CA . VAL A 1 90 ? 8.641 -2.671 10.385 1.00 96.62 90 VAL A CA 1
ATOM 664 C C . VAL A 1 90 ? 9.831 -3.286 9.645 1.00 96.62 90 VAL A C 1
ATOM 666 O O . VAL A 1 90 ? 9.767 -3.465 8.433 1.00 96.62 90 VAL A O 1
ATOM 669 N N . GLU A 1 91 ? 10.871 -3.716 10.366 1.00 98.00 91 GLU A N 1
ATOM 670 C CA . GLU A 1 91 ? 12.056 -4.344 9.758 1.00 98.00 91 GLU A CA 1
ATOM 671 C C . GLU A 1 91 ? 11.702 -5.608 8.964 1.00 98.00 91 GLU A C 1
ATOM 673 O O . GLU A 1 91 ? 12.217 -5.836 7.869 1.00 98.00 91 GLU A O 1
ATOM 678 N N . GLN A 1 92 ? 10.777 -6.418 9.487 1.00 98.31 92 GLN A N 1
ATOM 679 C CA . GLN A 1 92 ? 10.310 -7.618 8.800 1.00 98.31 92 GLN A CA 1
ATOM 680 C C . GLN A 1 92 ? 9.536 -7.267 7.524 1.00 98.31 92 GLN A C 1
ATOM 682 O O . GLN A 1 92 ? 9.713 -7.929 6.501 1.00 98.31 92 GLN A O 1
ATOM 687 N N . ALA A 1 93 ? 8.691 -6.235 7.566 1.00 98.38 93 ALA A N 1
ATOM 688 C CA . ALA A 1 93 ? 7.935 -5.777 6.407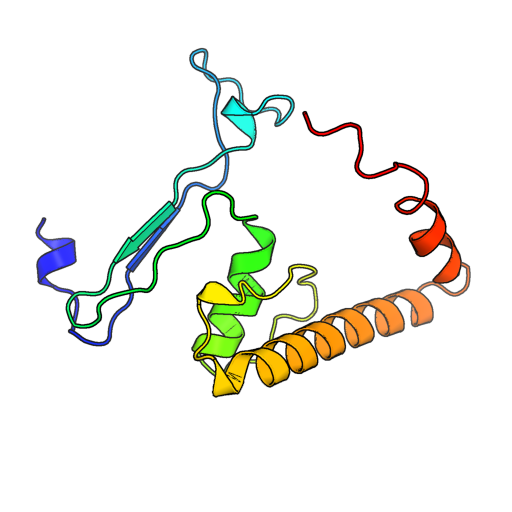 1.00 98.38 93 ALA A CA 1
ATOM 689 C C . ALA A 1 93 ? 8.865 -5.264 5.298 1.00 98.38 93 ALA A C 1
ATOM 691 O O . ALA A 1 93 ? 8.718 -5.666 4.143 1.00 98.38 93 ALA A O 1
ATOM 692 N N . ILE A 1 94 ? 9.867 -4.459 5.664 1.00 98.50 94 ILE A N 1
ATOM 693 C CA . ILE A 1 94 ? 10.899 -3.960 4.746 1.00 98.50 94 ILE A CA 1
ATOM 694 C C . ILE A 1 94 ? 11.666 -5.128 4.120 1.00 98.50 94 ILE A C 1
ATOM 696 O O . ILE A 1 94 ? 11.810 -5.185 2.901 1.00 98.50 94 ILE A O 1
ATOM 700 N N . ALA A 1 95 ? 12.109 -6.100 4.924 1.00 98.50 95 ALA A N 1
ATOM 701 C CA . ALA A 1 95 ? 12.846 -7.257 4.422 1.00 98.50 95 ALA A CA 1
ATOM 702 C C . ALA A 1 95 ? 12.019 -8.091 3.426 1.00 98.50 95 ALA A C 1
ATOM 704 O O . ALA A 1 95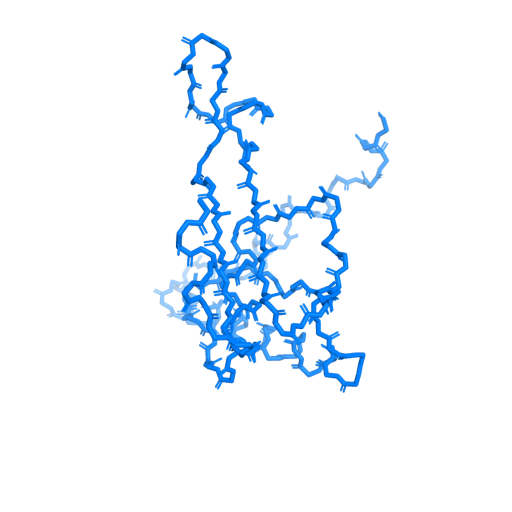 ? 12.525 -8.485 2.376 1.00 98.50 95 ALA A O 1
ATOM 705 N N . LEU A 1 96 ? 10.736 -8.334 3.716 1.00 98.62 96 LEU A N 1
ATOM 706 C CA . LEU A 1 96 ? 9.843 -9.078 2.819 1.00 98.62 96 LEU A CA 1
ATOM 707 C C . LEU A 1 96 ? 9.575 -8.330 1.508 1.00 98.62 96 LEU A C 1
ATOM 709 O O . LEU A 1 96 ? 9.512 -8.951 0.446 1.00 98.62 96 LEU A O 1
ATOM 713 N N . ASN A 1 97 ? 9.433 -7.008 1.573 1.00 98.56 97 ASN A N 1
ATOM 714 C CA . ASN A 1 97 ? 9.271 -6.166 0.396 1.00 98.56 97 ASN A CA 1
ATOM 715 C C . ASN A 1 97 ? 10.541 -6.128 -0.463 1.00 98.56 97 ASN A C 1
ATOM 717 O O . ASN A 1 97 ? 10.456 -6.387 -1.663 1.00 98.56 97 ASN A O 1
ATOM 721 N N . TYR A 1 98 ? 11.713 -5.946 0.152 1.00 98.12 98 TYR A N 1
ATOM 722 C CA . TYR A 1 98 ? 13.005 -6.046 -0.530 1.00 98.12 98 TYR A CA 1
ATOM 723 C C . TYR A 1 98 ? 13.166 -7.390 -1.246 1.00 98.12 98 TYR A C 1
ATOM 725 O O . TYR A 1 98 ? 13.494 -7.431 -2.430 1.00 98.12 98 TYR A O 1
ATOM 733 N N . GLU A 1 99 ? 12.886 -8.500 -0.560 1.00 98.19 99 GLU A N 1
ATOM 734 C CA . GLU A 1 99 ? 13.011 -9.836 -1.144 1.00 98.19 99 GLU A CA 1
ATOM 735 C C . GLU A 1 99 ? 12.073 -10.050 -2.337 1.00 98.19 99 GLU A C 1
ATOM 737 O O . GLU A 1 99 ? 12.457 -10.686 -3.325 1.00 98.19 99 GLU A O 1
ATOM 742 N N . GLN A 1 100 ? 10.861 -9.488 -2.300 1.00 97.62 100 GLN A N 1
ATOM 743 C CA . GLN A 1 100 ? 9.957 -9.545 -3.445 1.00 97.62 100 GLN A CA 1
ATOM 744 C C . GLN A 1 100 ? 10.496 -8.742 -4.639 1.00 97.62 100 GLN A C 1
ATOM 746 O O . GLN A 1 100 ? 10.534 -9.296 -5.742 1.00 97.62 100 GLN A O 1
ATOM 751 N N . VAL A 1 101 ? 10.944 -7.498 -4.438 1.00 96.94 101 VAL A N 1
ATOM 752 C CA . VAL A 1 101 ? 11.493 -6.653 -5.514 1.00 96.94 101 VAL A CA 1
ATOM 753 C C . VAL A 1 101 ? 12.774 -7.266 -6.084 1.00 96.94 101 VAL A C 1
ATOM 755 O O . VAL A 1 101 ? 12.935 -7.366 -7.300 1.00 96.94 101 VAL A O 1
ATOM 758 N N . ARG A 1 102 ? 13.656 -7.789 -5.223 1.00 95.75 102 ARG A N 1
ATOM 759 C CA . ARG A 1 102 ? 14.869 -8.519 -5.620 1.00 95.75 102 ARG A CA 1
ATOM 760 C C . ARG A 1 102 ? 14.533 -9.728 -6.491 1.00 95.75 102 ARG A C 1
ATOM 762 O O . ARG A 1 102 ? 15.169 -9.954 -7.520 1.00 95.75 102 ARG A O 1
ATOM 769 N N . ARG A 1 103 ? 13.519 -10.511 -6.108 1.00 95.75 103 ARG A N 1
ATOM 770 C CA . ARG A 1 103 ? 13.039 -11.653 -6.902 1.00 95.75 103 ARG A CA 1
ATOM 771 C C . ARG A 1 103 ? 12.501 -11.209 -8.263 1.00 95.75 103 ARG A C 1
ATOM 773 O O . ARG A 1 103 ? 12.780 -11.889 -9.252 1.00 95.75 103 ARG A O 1
ATOM 780 N N . PHE A 1 104 ? 11.756 -10.104 -8.325 1.00 95.06 104 PHE A N 1
ATOM 781 C CA . PHE A 1 104 ? 11.280 -9.533 -9.587 1.00 95.06 104 PHE A CA 1
ATOM 782 C C . PHE A 1 104 ? 12.456 -9.143 -10.493 1.00 95.06 104 PHE A C 1
ATOM 784 O O . PHE A 1 104 ? 12.545 -9.642 -11.614 1.00 95.06 104 PHE A O 1
ATOM 791 N N . ALA A 1 105 ? 13.400 -8.346 -9.982 1.00 92.56 105 ALA A N 1
ATOM 792 C CA . ALA A 1 105 ? 14.562 -7.872 -10.734 1.00 92.56 105 ALA A CA 1
ATOM 793 C C . ALA A 1 105 ? 15.411 -9.031 -11.279 1.00 92.56 105 ALA A C 1
ATOM 795 O O . ALA A 1 105 ? 15.736 -9.062 -12.464 1.00 92.56 105 ALA A O 1
ATOM 796 N N . ASN A 1 106 ? 15.691 -10.038 -10.446 1.00 91.88 106 ASN A N 1
ATOM 797 C CA . ASN A 1 106 ? 16.436 -11.226 -10.864 1.00 91.88 106 ASN A CA 1
ATOM 798 C C . ASN A 1 106 ? 15.708 -12.024 -11.952 1.00 91.88 106 ASN A C 1
ATOM 800 O O . ASN A 1 106 ? 16.340 -12.511 -12.886 1.00 91.88 106 ASN A O 1
ATOM 804 N N . SER A 1 107 ? 14.383 -12.157 -11.844 1.00 92.06 107 SER A N 1
ATOM 805 C CA . SER A 1 107 ? 13.582 -12.857 -12.854 1.00 92.06 107 SER A CA 1
ATOM 806 C C . SER A 1 107 ? 13.582 -12.101 -14.183 1.00 92.06 107 SER A C 1
ATOM 808 O O . SER A 1 107 ? 13.667 -12.719 -15.241 1.00 92.06 107 SER A O 1
ATOM 810 N N . TYR A 1 108 ? 13.528 -10.767 -14.133 1.00 88.88 108 TYR A N 1
ATOM 811 C CA . TYR A 1 108 ? 13.569 -9.921 -15.320 1.00 88.88 108 TYR A CA 1
ATOM 812 C C . TYR A 1 108 ? 14.943 -9.944 -16.002 1.00 88.88 108 TYR A C 1
ATOM 814 O O . TYR A 1 108 ? 15.009 -10.114 -17.217 1.00 88.88 108 TYR A O 1
ATOM 822 N N . ALA A 1 109 ? 16.033 -9.849 -15.234 1.00 88.06 109 ALA A N 1
ATOM 823 C CA . ALA A 1 109 ? 17.396 -9.943 -15.758 1.00 88.06 109 ALA A CA 1
ATOM 824 C C . ALA A 1 109 ? 17.672 -11.321 -16.382 1.00 88.06 109 ALA A C 1
ATOM 826 O O . ALA A 1 109 ? 18.203 -11.414 -17.484 1.00 88.06 109 ALA A O 1
ATOM 827 N N . ALA A 1 110 ? 17.225 -12.404 -15.736 1.00 88.25 110 ALA A N 1
ATOM 828 C CA . ALA A 1 110 ? 17.351 -13.753 -16.290 1.00 88.25 110 ALA A CA 1
ATOM 829 C C . ALA A 1 110 ? 16.576 -13.937 -17.610 1.00 88.25 110 ALA A C 1
ATOM 831 O O . ALA A 1 110 ? 17.005 -14.701 -18.473 1.00 88.25 110 ALA A O 1
ATOM 832 N N . ALA A 1 111 ? 15.444 -13.244 -17.775 1.00 88.50 111 ALA A N 1
ATOM 833 C CA . ALA A 1 111 ? 14.647 -13.272 -19.001 1.00 88.50 111 ALA A CA 1
ATOM 834 C C . ALA A 1 111 ? 15.196 -12.360 -20.115 1.00 88.50 111 ALA A C 1
ATOM 836 O O . ALA A 1 111 ? 14.840 -12.552 -21.277 1.00 88.50 111 ALA A O 1
ATOM 837 N N . ASN A 1 112 ? 16.064 -11.397 -19.784 1.00 84.69 112 ASN A N 1
ATOM 838 C CA . ASN A 1 112 ? 16.609 -10.406 -20.712 1.00 84.69 112 ASN A CA 1
ATOM 839 C C . ASN A 1 112 ? 18.147 -10.372 -20.613 1.00 84.69 112 ASN A C 1
ATOM 841 O O . ASN A 1 112 ? 18.695 -9.476 -19.982 1.00 84.69 112 ASN A O 1
ATOM 845 N N . PRO A 1 113 ? 18.873 -11.309 -21.252 1.00 74.19 113 PRO A N 1
ATOM 846 C CA . PRO A 1 113 ? 20.324 -11.465 -21.073 1.00 74.19 113 PRO A CA 1
ATOM 847 C C . PRO A 1 113 ? 21.173 -10.267 -21.521 1.00 74.19 113 PRO A C 1
ATOM 849 O O . PRO A 1 113 ? 22.346 -10.189 -21.179 1.00 74.19 113 PRO A O 1
ATOM 852 N N . SER A 1 114 ? 20.605 -9.365 -22.325 1.00 75.62 114 SER A N 1
ATOM 853 C CA . SER A 1 114 ? 21.233 -8.110 -22.753 1.00 75.62 114 SER A CA 1
ATOM 854 C C . SER A 1 114 ? 20.984 -6.941 -21.794 1.00 75.62 114 SER A C 1
ATOM 856 O O . SER A 1 114 ? 21.427 -5.837 -22.080 1.00 75.62 114 SER A O 1
ATOM 858 N N . PHE A 1 115 ? 20.230 -7.156 -20.714 1.00 68.81 115 PHE A N 1
ATOM 859 C CA . PHE A 1 115 ? 19.888 -6.150 -19.718 1.00 68.81 115 PHE A CA 1
ATOM 860 C C . PHE A 1 115 ? 20.772 -6.328 -18.480 1.00 68.81 115 PHE A C 1
ATOM 862 O O . PHE A 1 115 ? 20.619 -7.293 -17.729 1.00 68.81 115 PHE A O 1
ATOM 869 N N . GLU A 1 116 ? 21.693 -5.395 -18.259 1.00 66.81 116 GLU A N 1
ATOM 870 C CA . GLU A 1 116 ? 22.553 -5.379 -17.077 1.00 66.81 116 GLU A CA 1
ATOM 871 C C . GLU A 1 116 ? 21.866 -4.598 -15.948 1.00 66.81 116 GLU A C 1
ATOM 873 O O . GLU A 1 116 ? 21.524 -3.428 -16.106 1.00 66.81 116 GLU A O 1
ATOM 878 N N . ILE A 1 117 ? 21.689 -5.205 -14.766 1.00 61.72 117 ILE A N 1
ATOM 879 C CA . ILE A 1 117 ? 21.049 -4.536 -13.608 1.00 61.72 117 ILE A CA 1
ATOM 880 C C . ILE A 1 117 ? 21.782 -3.233 -13.230 1.00 61.72 117 ILE A C 1
ATOM 882 O O . ILE A 1 117 ? 21.159 -2.288 -12.744 1.00 61.72 117 ILE A O 1
ATOM 886 N N . SER A 1 118 ? 23.092 -3.145 -13.487 1.00 65.06 118 SER A N 1
ATOM 887 C CA . SER A 1 118 ? 23.882 -1.926 -13.273 1.00 65.06 118 SER A CA 1
ATOM 888 C C . SER A 1 118 ? 23.421 -0.727 -14.107 1.00 65.06 118 SER A C 1
ATOM 890 O O . SER A 1 118 ? 23.714 0.404 -13.729 1.00 65.06 118 SER A O 1
ATOM 892 N N . GLU A 1 119 ? 22.690 -0.940 -15.205 1.00 58.66 119 GLU A N 1
ATOM 893 C CA . GLU A 1 119 ? 22.144 0.142 -16.032 1.00 58.66 119 GLU A CA 1
ATOM 894 C C . GLU A 1 119 ? 20.958 0.859 -15.362 1.00 58.66 119 GLU A C 1
ATOM 896 O O . GLU A 1 119 ? 20.717 2.027 -15.655 1.00 58.66 119 GLU A O 1
ATOM 901 N N . ILE A 1 120 ? 20.264 0.222 -14.406 1.00 57.59 120 ILE A N 1
ATOM 902 C CA . ILE A 1 120 ? 19.173 0.855 -13.637 1.00 57.59 120 ILE A CA 1
ATOM 903 C C . ILE A 1 120 ? 19.726 1.860 -12.612 1.00 57.59 120 ILE A C 1
ATOM 905 O O . ILE A 1 120 ? 19.151 2.928 -12.414 1.00 57.59 120 ILE A O 1
ATOM 909 N N . ILE A 1 121 ? 20.845 1.538 -11.952 1.00 50.66 121 ILE A N 1
ATOM 910 C CA . ILE A 1 121 ? 21.364 2.315 -10.807 1.00 50.66 121 ILE A CA 1
ATOM 911 C C . ILE A 1 121 ? 21.892 3.697 -11.234 1.00 50.66 121 ILE A C 1
ATOM 913 O O . ILE A 1 121 ? 21.904 4.629 -10.435 1.00 50.66 121 ILE A O 1
ATOM 917 N N . LEU A 1 122 ? 22.286 3.866 -12.498 1.00 45.38 122 LEU A N 1
ATOM 918 C CA . LEU A 1 122 ? 22.876 5.115 -12.987 1.00 45.38 122 LEU A CA 1
ATOM 919 C C . LEU A 1 122 ? 21.871 6.257 -13.192 1.00 45.38 122 LEU A C 1
ATOM 921 O O . LEU A 1 122 ? 22.298 7.405 -13.287 1.00 45.38 122 LEU A O 1
ATOM 925 N N . HIS A 1 123 ? 20.566 5.977 -13.252 1.00 45.16 123 HIS A N 1
ATOM 926 C CA . HIS A 1 123 ? 19.581 6.996 -13.620 1.00 45.16 123 HIS A CA 1
ATOM 927 C C . HIS A 1 123 ? 19.036 7.839 -12.456 1.00 45.16 123 HIS A C 1
ATOM 929 O O . HIS A 1 123 ? 18.409 8.858 -12.728 1.00 45.16 123 HIS A O 1
ATOM 935 N N . ASP A 1 124 ? 19.307 7.474 -11.195 1.00 46.72 124 ASP A N 1
ATOM 936 C CA . ASP A 1 124 ? 18.685 8.123 -10.021 1.00 46.72 124 ASP A CA 1
ATOM 937 C C . ASP A 1 124 ? 19.689 8.651 -8.973 1.00 46.72 124 ASP A C 1
ATOM 939 O O . ASP A 1 124 ? 19.317 9.252 -7.972 1.00 46.72 124 ASP A O 1
ATOM 943 N N . THR A 1 125 ? 21.000 8.483 -9.186 1.00 45.62 125 THR A N 1
ATOM 944 C CA . THR A 1 125 ? 22.026 9.007 -8.257 1.00 45.62 125 THR A CA 1
ATOM 945 C C . THR A 1 125 ? 22.619 10.355 -8.674 1.00 45.62 125 THR A C 1
ATOM 947 O O . THR A 1 125 ? 23.526 10.853 -8.010 1.00 45.62 125 THR A O 1
ATOM 950 N N . THR A 1 126 ? 22.166 10.949 -9.783 1.00 44.34 126 THR A N 1
ATOM 951 C CA . THR A 1 126 ? 22.729 12.209 -10.311 1.00 44.34 126 THR A CA 1
ATOM 952 C C . THR A 1 126 ? 21.910 13.456 -9.991 1.00 44.34 126 THR A C 1
ATOM 954 O O . THR A 1 126 ? 22.317 14.539 -10.405 1.00 44.34 126 THR A O 1
ATOM 957 N N . VAL A 1 127 ? 20.798 13.347 -9.258 1.00 43.81 127 VAL A N 1
ATOM 958 C CA . VAL A 1 127 ? 20.061 14.516 -8.754 1.00 43.81 127 VAL A CA 1
ATOM 959 C C . VAL A 1 127 ? 20.341 14.652 -7.254 1.00 43.81 127 VAL A C 1
ATOM 961 O O . VAL A 1 127 ? 19.855 13.845 -6.463 1.00 43.81 127 VAL A O 1
ATOM 964 N N . PRO A 1 128 ? 21.160 15.630 -6.827 1.00 41.00 128 PRO A N 1
ATOM 965 C CA . PRO A 1 128 ? 21.319 15.942 -5.414 1.00 41.00 128 PRO A CA 1
ATOM 966 C C . PRO A 1 128 ? 19.971 16.355 -4.814 1.00 41.00 128 PRO A C 1
ATOM 968 O O . PRO A 1 128 ? 19.211 17.087 -5.444 1.00 41.00 128 PRO A O 1
ATOM 971 N N . ALA A 1 129 ? 19.714 15.951 -3.570 1.00 50.16 129 ALA A N 1
ATOM 972 C CA . ALA A 1 129 ? 18.503 16.242 -2.792 1.00 50.16 129 ALA A CA 1
ATOM 973 C C . ALA A 1 129 ? 18.240 17.746 -2.502 1.00 50.16 129 ALA A C 1
ATOM 975 O O . ALA A 1 129 ? 17.425 18.075 -1.648 1.00 50.16 129 ALA A O 1
ATOM 976 N N . GLU A 1 130 ? 18.917 18.668 -3.189 1.00 43.19 130 GLU A N 1
ATOM 977 C CA . GLU A 1 130 ? 18.852 20.120 -2.972 1.00 43.19 130 GLU A CA 1
ATOM 978 C C . GLU A 1 130 ? 17.895 20.858 -3.928 1.00 43.19 130 GLU A C 1
ATOM 980 O O . GLU A 1 130 ? 17.848 22.085 -3.905 1.00 43.19 130 GLU A O 1
ATOM 985 N N . GLN A 1 131 ? 17.106 20.157 -4.751 1.00 42.16 131 GLN A N 1
ATOM 986 C CA . GLN A 1 131 ? 16.120 20.788 -5.652 1.00 42.16 131 GLN A CA 1
ATOM 987 C C . GLN A 1 131 ? 14.646 20.584 -5.270 1.00 42.16 131 GLN A C 1
ATOM 989 O O . GLN A 1 131 ? 13.763 20.913 -6.056 1.00 42.16 131 GLN A O 1
ATOM 994 N N . LEU A 1 132 ? 14.365 20.125 -4.049 1.00 39.56 132 LEU A N 1
ATOM 995 C CA . LEU A 1 132 ? 13.023 20.175 -3.462 1.00 39.56 132 LEU A CA 1
ATOM 996 C C . LEU A 1 132 ? 13.012 21.208 -2.326 1.00 39.56 132 LEU A C 1
ATOM 998 O O . LEU A 1 132 ? 13.164 20.864 -1.154 1.00 39.56 132 LEU A O 1
ATOM 1002 N N . ALA A 1 133 ? 12.894 22.482 -2.703 1.00 36.22 133 ALA A N 1
ATOM 1003 C CA . ALA A 1 133 ? 12.558 23.610 -1.835 1.00 36.22 133 ALA A CA 1
ATOM 1004 C C . ALA A 1 133 ? 11.696 24.611 -2.609 1.00 36.22 133 ALA A C 1
ATOM 1006 O O . ALA A 1 133 ? 12.032 24.876 -3.788 1.00 36.22 133 ALA A O 1
#

Secondary structure (DSSP, 8-state):
-TTGGG--TT--EEEE-S----TTS--SS-SHHHH---EEEE-SS-PPPPPPS---HHHHHHHHHHHTTPPPPTT------GGGS-GGGHHHHHHHHHHHHHHHHHHHHHH-TT--THHHHTTSSSS-TTS--

pLDDT: mean 85.49, std 16.22, range [36.22, 98.62]

Radius of gyration: 18.4 Å; chains: 1; bounding box: 50×37×39 Å